Protein AF-A0A8J3KT63-F1 (afdb_monomer)

Nearest PDB structures (foldseek):
  6rwa-assembly1_A  TM=4.034E-01  e=5.437E+00  Photorhabdus luminescens

Structure (mmCIF, N/CA/C/O backbone):
data_AF-A0A8J3KT63-F1
#
_entry.id   AF-A0A8J3KT63-F1
#
loop_
_atom_site.group_PDB
_atom_site.id
_atom_site.type_symbol
_atom_site.label_atom_id
_atom_site.label_alt_id
_atom_site.label_comp_id
_atom_site.label_asym_id
_atom_site.label_entity_id
_atom_site.label_seq_id
_atom_site.pdbx_PDB_ins_code
_atom_site.Cartn_x
_atom_site.Cartn_y
_atom_site.Cartn_z
_atom_site.occupancy
_atom_site.B_iso_or_equiv
_atom_site.auth_seq_id
_atom_site.auth_comp_id
_atom_site.auth_asym_id
_atom_site.auth_atom_id
_atom_site.pdbx_PDB_model_num
ATOM 1 N N . MET A 1 1 ? -3.105 7.406 -5.421 1.00 58.53 1 MET A N 1
ATOM 2 C CA . MET A 1 1 ? -1.760 6.802 -5.302 1.00 58.53 1 MET A CA 1
ATOM 3 C C . MET A 1 1 ? -1.407 5.934 -6.504 1.00 58.53 1 MET A C 1
ATOM 5 O O . MET A 1 1 ? -0.430 6.253 -7.153 1.00 58.53 1 MET A O 1
ATOM 9 N N . MET A 1 2 ? -2.199 4.914 -6.871 1.00 57.72 2 MET A N 1
ATOM 10 C CA . MET A 1 2 ? -1.891 4.098 -8.063 1.00 57.72 2 MET A CA 1
ATOM 11 C C . MET A 1 2 ? -2.076 4.809 -9.400 1.00 57.72 2 MET A C 1
ATOM 13 O O . MET A 1 2 ? -1.201 4.694 -10.243 1.00 57.72 2 MET A O 1
ATOM 17 N N . LEU A 1 3 ? -3.172 5.556 -9.581 1.00 63.94 3 LEU A N 1
ATOM 18 C CA . LEU A 1 3 ? -3.367 6.322 -10.814 1.00 63.94 3 LEU A CA 1
ATOM 19 C C . LEU A 1 3 ? -2.235 7.326 -11.016 1.00 63.94 3 LEU A C 1
ATOM 21 O O . LEU A 1 3 ? -1.687 7.381 -12.096 1.00 63.94 3 LEU A O 1
ATOM 25 N N . LEU A 1 4 ? -1.841 8.047 -9.961 1.00 68.00 4 LEU A N 1
ATOM 26 C CA . LEU A 1 4 ? -0.772 9.042 -10.041 1.00 68.00 4 LEU A CA 1
ATOM 27 C C . LEU A 1 4 ? 0.596 8.408 -10.346 1.00 68.00 4 LEU A C 1
ATOM 29 O O . LEU A 1 4 ? 1.317 8.919 -11.190 1.00 68.00 4 LEU A O 1
ATOM 33 N N . GLY A 1 5 ? 0.928 7.274 -9.713 1.00 70.12 5 GLY A N 1
ATOM 34 C CA . GLY A 1 5 ? 2.163 6.540 -10.011 1.00 70.12 5 GLY A CA 1
ATOM 35 C C . GLY A 1 5 ? 2.179 5.948 -11.423 1.00 70.12 5 GLY A C 1
ATOM 36 O O . GLY A 1 5 ? 3.189 6.039 -12.109 1.00 70.12 5 GLY A O 1
ATOM 37 N N . LEU A 1 6 ? 1.048 5.404 -11.886 1.00 71.44 6 LEU A N 1
ATOM 38 C CA . LEU A 1 6 ? 0.910 4.893 -13.250 1.00 71.44 6 LEU A CA 1
ATOM 39 C C . LEU A 1 6 ? 0.986 6.024 -14.281 1.00 71.44 6 LEU A C 1
ATOM 41 O O . LEU A 1 6 ? 1.680 5.880 -15.276 1.00 71.44 6 LEU A O 1
ATOM 45 N N . LEU A 1 7 ? 0.318 7.151 -14.023 1.00 75.44 7 LEU A N 1
ATOM 46 C CA . LEU A 1 7 ? 0.340 8.333 -14.883 1.00 75.44 7 LEU A CA 1
ATOM 47 C C . LEU A 1 7 ? 1.752 8.919 -14.975 1.00 75.44 7 LEU A C 1
ATOM 49 O O . LEU A 1 7 ? 2.171 9.330 -16.049 1.00 75.44 7 LEU A O 1
ATOM 53 N N . LEU A 1 8 ? 2.498 8.909 -13.865 1.00 78.56 8 LEU A N 1
ATOM 54 C CA . LEU A 1 8 ? 3.885 9.364 -13.826 1.00 78.56 8 LEU A CA 1
ATOM 55 C C . LEU A 1 8 ? 4.807 8.445 -14.637 1.00 78.56 8 LEU A C 1
ATOM 57 O O . LEU A 1 8 ? 5.615 8.939 -15.417 1.00 78.56 8 LEU A O 1
ATOM 61 N N . VAL A 1 9 ? 4.662 7.122 -14.497 1.00 77.00 9 VAL A N 1
ATOM 62 C CA . VAL A 1 9 ? 5.428 6.147 -15.294 1.00 77.00 9 VAL A CA 1
ATOM 63 C C . VAL A 1 9 ? 5.089 6.277 -16.779 1.00 77.00 9 VAL A C 1
ATOM 65 O O . VAL A 1 9 ? 6.000 6.312 -17.599 1.00 77.00 9 VAL A O 1
ATOM 68 N N . LEU A 1 10 ? 3.806 6.407 -17.133 1.00 77.62 10 LEU A N 1
ATOM 69 C CA . LEU A 1 10 ? 3.379 6.609 -18.521 1.00 77.62 10 LEU A CA 1
ATOM 70 C C . LEU A 1 10 ? 3.910 7.926 -19.095 1.00 77.62 10 LEU A C 1
ATOM 72 O O . LEU A 1 10 ? 4.363 7.953 -20.234 1.00 77.62 10 LEU A O 1
ATOM 76 N N . GLY A 1 11 ? 3.880 9.004 -18.308 1.00 81.12 11 GLY A N 1
ATOM 77 C CA . GLY A 1 11 ? 4.404 10.308 -18.705 1.00 81.12 11 GLY A CA 1
ATOM 78 C C . GLY A 1 11 ? 5.908 10.265 -18.968 1.00 81.12 11 GLY A C 1
ATOM 79 O O . GLY A 1 11 ? 6.353 10.710 -20.020 1.00 81.12 11 GLY A O 1
ATOM 80 N N . LEU A 1 12 ? 6.684 9.664 -18.060 1.00 80.75 12 LEU A N 1
ATOM 81 C CA . LEU A 1 12 ? 8.129 9.479 -18.233 1.00 80.75 12 LEU A CA 1
ATOM 82 C C . LEU A 1 12 ? 8.461 8.571 -19.422 1.00 80.75 12 LEU A C 1
ATOM 84 O O . LEU A 1 12 ? 9.372 8.884 -20.182 1.00 80.75 12 LEU A O 1
ATOM 88 N N . ALA A 1 13 ? 7.707 7.486 -19.616 1.00 79.50 13 ALA A N 1
ATOM 89 C CA . ALA A 1 13 ? 7.863 6.617 -20.780 1.00 79.50 13 ALA A CA 1
ATOM 90 C C . ALA A 1 13 ? 7.573 7.367 -22.090 1.00 79.50 13 ALA A C 1
ATOM 92 O O . ALA A 1 13 ? 8.329 7.235 -23.048 1.00 79.50 13 ALA A O 1
ATOM 93 N N . GLY A 1 14 ? 6.525 8.197 -22.119 1.00 78.75 14 GLY A N 1
ATOM 94 C CA . GLY A 1 14 ? 6.189 9.042 -23.266 1.00 78.75 14 GLY A CA 1
ATOM 95 C C . GLY A 1 14 ? 7.267 10.082 -23.574 1.00 78.75 14 GLY A C 1
ATOM 96 O O . GLY A 1 14 ? 7.667 10.223 -24.723 1.00 78.75 14 GLY A O 1
ATOM 97 N N . LEU A 1 15 ? 7.795 10.759 -22.551 1.00 79.88 15 LEU A N 1
ATOM 98 C CA . LEU A 1 15 ? 8.908 11.705 -22.692 1.00 79.88 15 LEU A CA 1
ATOM 99 C C . LEU A 1 15 ? 10.178 11.034 -23.231 1.00 79.88 15 LEU A C 1
ATOM 101 O O . LEU A 1 15 ? 10.831 11.589 -24.111 1.00 79.88 15 LEU A O 1
ATOM 105 N N . ALA A 1 16 ? 10.502 9.834 -22.746 1.00 72.25 16 ALA A N 1
ATOM 106 C CA . ALA A 1 16 ? 11.630 9.057 -23.250 1.00 72.25 16 ALA A CA 1
ATOM 107 C C . ALA A 1 16 ? 11.441 8.645 -24.721 1.00 72.25 16 ALA A C 1
ATOM 109 O O . ALA A 1 16 ? 12.391 8.709 -25.493 1.00 72.25 16 ALA A O 1
ATOM 110 N N . LEU A 1 17 ? 10.219 8.270 -25.118 1.00 76.38 17 LEU A N 1
ATOM 111 C CA . LEU A 1 17 ? 9.867 7.943 -26.504 1.00 76.38 17 LEU A CA 1
ATOM 112 C C . LEU A 1 17 ? 9.993 9.149 -27.440 1.00 76.38 17 LEU A C 1
ATOM 114 O O . LEU A 1 17 ? 10.560 9.013 -28.517 1.00 76.38 17 LEU A O 1
ATOM 118 N N . VAL A 1 18 ? 9.511 10.324 -27.031 1.00 79.12 18 VAL A N 1
ATOM 119 C CA . VAL A 1 18 ? 9.615 11.552 -27.839 1.00 79.12 18 VAL A CA 1
ATOM 120 C C . VAL A 1 18 ? 11.077 11.963 -28.018 1.00 79.12 18 VAL A C 1
ATOM 122 O O . VAL A 1 18 ? 11.524 12.147 -29.144 1.00 79.12 18 VAL A O 1
ATOM 125 N N . ALA A 1 19 ? 11.853 12.006 -26.930 1.00 70.75 19 ALA A N 1
ATOM 126 C CA . ALA A 1 19 ? 13.278 12.342 -26.990 1.00 70.75 19 ALA A CA 1
ATOM 127 C C . ALA A 1 19 ? 14.098 11.353 -27.840 1.00 70.75 19 ALA A C 1
ATOM 129 O O . ALA A 1 19 ? 15.136 11.713 -28.390 1.00 70.75 19 ALA A O 1
ATOM 130 N N . PHE A 1 20 ? 13.638 10.106 -27.930 1.00 70.88 20 PHE A N 1
ATOM 131 C CA . PHE A 1 20 ? 14.228 9.074 -28.769 1.00 70.88 20 PHE A CA 1
ATOM 132 C C . PHE A 1 20 ? 13.854 9.229 -30.249 1.00 70.88 20 PHE A C 1
ATOM 134 O O . PHE A 1 20 ? 14.715 9.068 -31.108 1.00 70.88 20 PHE A O 1
ATOM 141 N N . MET A 1 21 ? 12.598 9.575 -30.551 1.00 72.75 21 MET A N 1
ATOM 142 C CA . MET A 1 21 ? 12.143 9.829 -31.923 1.00 72.75 21 MET A CA 1
ATOM 143 C C . MET A 1 21 ? 12.779 11.078 -32.540 1.00 72.75 21 MET A C 1
ATOM 145 O O . MET A 1 21 ? 13.024 11.089 -33.738 1.00 72.75 21 MET A O 1
ATOM 149 N N . ASP A 1 22 ? 13.102 12.092 -31.737 1.00 78.00 22 ASP A N 1
ATOM 150 C CA . ASP A 1 22 ? 13.790 13.302 -32.213 1.00 78.00 22 ASP A CA 1
ATOM 151 C C . ASP A 1 22 ? 15.288 13.073 -32.515 1.00 78.00 22 ASP A C 1
ATOM 153 O O . ASP A 1 22 ? 16.002 14.006 -32.887 1.00 78.00 22 ASP A O 1
ATOM 157 N N . ASN A 1 23 ? 15.801 11.849 -32.335 1.00 72.62 23 ASN A N 1
ATOM 158 C CA . ASN A 1 23 ? 17.226 11.540 -32.418 1.00 72.62 23 ASN A CA 1
ATOM 159 C C . ASN A 1 23 ? 17.527 10.414 -33.424 1.00 72.62 23 ASN A C 1
ATOM 161 O O . ASN A 1 23 ? 17.961 9.316 -33.066 1.00 72.62 23 ASN A O 1
ATOM 165 N N . ASP A 1 24 ? 17.345 10.721 -34.711 1.00 72.19 24 ASP A N 1
ATOM 166 C CA . ASP A 1 24 ? 17.568 9.799 -35.839 1.00 72.19 24 ASP A CA 1
ATOM 167 C C . ASP A 1 24 ? 18.989 9.200 -35.883 1.00 72.19 24 ASP A C 1
ATOM 169 O O . ASP A 1 24 ? 19.189 8.070 -36.336 1.00 72.19 24 ASP A O 1
ATOM 173 N N . GLY A 1 25 ? 19.989 9.917 -35.357 1.00 77.19 25 GLY A N 1
ATOM 174 C CA . GLY A 1 25 ? 21.388 9.472 -35.341 1.00 77.19 25 GLY A CA 1
ATOM 175 C C . GLY A 1 25 ? 21.647 8.224 -34.486 1.00 77.19 25 GLY A C 1
ATOM 176 O O . GLY A 1 25 ? 22.652 7.535 -34.686 1.00 77.19 25 GLY A O 1
ATOM 177 N N . LEU A 1 26 ? 20.746 7.886 -33.558 1.00 76.06 26 LEU A N 1
ATOM 178 C CA . LEU A 1 26 ? 20.870 6.695 -32.711 1.00 76.06 26 LEU A CA 1
ATOM 179 C C . LEU A 1 26 ? 20.701 5.394 -33.499 1.00 76.06 26 LEU A C 1
ATOM 181 O O . LEU A 1 26 ? 21.371 4.408 -33.195 1.00 76.06 26 LEU A O 1
ATOM 185 N N . PHE A 1 27 ? 19.848 5.390 -34.523 1.00 76.88 27 PHE A N 1
ATOM 186 C CA . PHE A 1 27 ? 19.586 4.207 -35.346 1.00 76.88 27 PHE A CA 1
ATOM 187 C C . PHE A 1 27 ? 20.612 3.994 -36.454 1.00 76.88 27 PHE A C 1
ATOM 189 O O . PHE A 1 27 ? 20.666 2.925 -37.045 1.00 76.88 27 PHE A O 1
ATOM 196 N N . THR A 1 28 ? 21.444 4.989 -36.742 1.00 80.94 28 THR A N 1
ATOM 197 C CA . THR A 1 28 ? 22.543 4.856 -37.707 1.00 80.94 28 THR A CA 1
ATOM 198 C C . THR A 1 28 ? 23.884 4.606 -37.025 1.00 80.94 28 THR A C 1
ATOM 200 O O . THR A 1 28 ? 24.830 4.143 -37.659 1.00 80.94 28 THR A O 1
ATOM 203 N N . THR A 1 29 ? 23.989 4.914 -35.730 1.00 84.50 29 THR A N 1
ATOM 204 C CA . THR A 1 29 ? 25.208 4.702 -34.949 1.00 84.50 29 THR A CA 1
ATOM 205 C C . THR A 1 29 ? 25.305 3.241 -34.530 1.00 84.50 29 THR A C 1
ATOM 207 O O . THR A 1 29 ? 24.438 2.725 -33.827 1.00 84.50 29 THR A O 1
ATOM 210 N N . SER A 1 30 ? 26.380 2.571 -34.941 1.00 83.88 30 SER A N 1
ATOM 211 C CA . SER A 1 30 ? 26.670 1.200 -34.510 1.00 83.88 30 SER A CA 1
ATOM 212 C C . SER A 1 30 ? 26.982 1.156 -33.010 1.00 83.88 30 SER A C 1
ATOM 214 O O . SER A 1 30 ? 27.792 1.945 -32.526 1.00 83.88 30 SER A O 1
ATOM 216 N N . ALA A 1 31 ? 26.370 0.219 -32.278 1.00 83.69 31 ALA A N 1
ATOM 217 C CA . ALA A 1 31 ? 26.687 -0.054 -30.873 1.00 83.69 31 ALA A CA 1
ATOM 218 C C . ALA A 1 31 ? 27.901 -0.991 -30.708 1.00 83.69 31 ALA A C 1
ATOM 220 O O . ALA A 1 31 ? 28.274 -1.328 -29.585 1.00 83.69 31 ALA A O 1
ATOM 221 N N . GLY A 1 32 ? 28.517 -1.403 -31.821 1.00 84.00 32 GLY A N 1
ATOM 222 C CA . GLY A 1 32 ? 29.566 -2.416 -31.871 1.00 84.00 32 GLY A CA 1
ATOM 223 C C . GLY A 1 32 ? 29.045 -3.765 -32.367 1.00 84.00 32 GLY A C 1
ATOM 224 O O . GLY A 1 32 ? 27.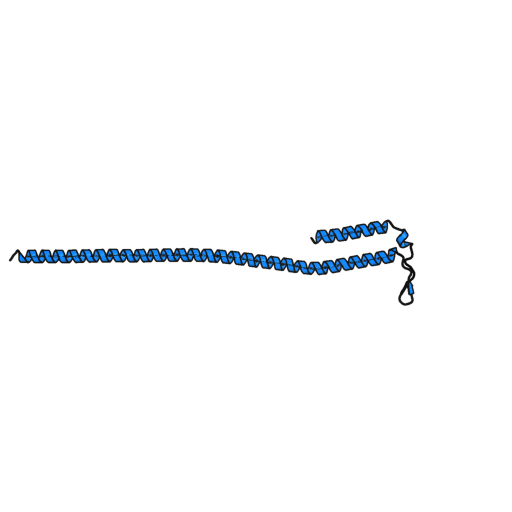847 -4.035 -32.349 1.00 84.00 32 GLY A O 1
ATOM 225 N N . ALA A 1 33 ? 29.959 -4.610 -32.843 1.00 83.31 33 ALA A N 1
ATOM 226 C CA . ALA A 1 33 ? 29.643 -5.972 -33.260 1.00 83.31 33 ALA A CA 1
ATOM 227 C C . ALA A 1 33 ? 29.773 -6.923 -32.065 1.00 83.31 33 ALA A C 1
ATOM 229 O O . ALA A 1 33 ? 30.784 -6.907 -31.361 1.00 83.31 33 ALA A O 1
ATOM 230 N N . VAL A 1 34 ? 28.759 -7.755 -31.848 1.00 81.69 34 VAL A N 1
ATOM 231 C CA . VAL A 1 34 ? 28.713 -8.756 -30.781 1.00 81.69 34 VAL A CA 1
ATOM 232 C C . VAL A 1 34 ? 28.426 -10.115 -31.406 1.00 81.69 34 VAL A C 1
ATOM 234 O O . VAL A 1 34 ? 27.481 -10.277 -32.175 1.00 81.69 34 VAL A O 1
ATOM 237 N N . GLU A 1 35 ? 29.248 -11.107 -31.085 1.00 83.69 35 GLU A N 1
ATOM 238 C CA . GLU A 1 35 ? 29.045 -12.475 -31.550 1.00 83.69 35 GLU A CA 1
ATOM 239 C C . GLU A 1 35 ? 28.101 -13.204 -30.585 1.00 83.69 35 GLU A C 1
ATOM 241 O O . GLU A 1 35 ? 28.444 -13.475 -29.434 1.00 83.69 35 GLU A O 1
ATOM 246 N N . LEU A 1 36 ? 26.882 -13.496 -31.042 1.00 81.62 36 LEU A N 1
ATOM 247 C CA . LEU A 1 36 ? 25.889 -14.266 -30.296 1.00 81.62 36 LEU A CA 1
ATOM 248 C C . LEU A 1 36 ? 25.721 -15.627 -30.966 1.00 81.62 36 LEU A C 1
ATOM 250 O O . LEU A 1 36 ? 25.258 -15.712 -32.099 1.00 81.62 36 LEU A O 1
ATOM 254 N N . PHE A 1 37 ? 26.079 -16.699 -30.257 1.00 84.94 37 PHE A N 1
ATOM 255 C CA . PHE A 1 37 ? 25.923 -18.080 -30.738 1.00 84.94 37 PHE A CA 1
ATOM 256 C C . PHE A 1 37 ? 26.585 -18.352 -32.108 1.00 84.94 37 PHE A C 1
ATOM 258 O O . PHE A 1 37 ? 26.065 -19.129 -32.906 1.00 84.94 37 PHE A O 1
ATOM 265 N N . GLY A 1 38 ? 27.726 -17.711 -32.388 1.00 84.88 38 GLY A N 1
ATOM 266 C CA . GLY A 1 38 ? 28.443 -17.829 -33.667 1.00 84.88 38 GLY A CA 1
ATOM 267 C C . GLY A 1 38 ? 27.872 -16.973 -34.804 1.00 84.88 38 GLY A C 1
ATOM 268 O O . GLY A 1 38 ? 28.321 -17.092 -35.941 1.00 84.88 38 GLY A O 1
ATOM 269 N N . TYR A 1 39 ? 26.882 -16.118 -34.523 1.00 84.31 39 TYR A N 1
ATOM 270 C CA . TYR A 1 39 ? 26.376 -15.118 -35.458 1.00 84.31 39 TYR A CA 1
ATOM 271 C C . TYR A 1 39 ? 26.831 -13.722 -35.033 1.00 84.31 39 TYR A C 1
ATOM 273 O O . TYR A 1 39 ? 26.553 -13.272 -33.918 1.00 84.31 39 TYR A O 1
ATOM 281 N N . THR A 1 40 ? 27.519 -13.021 -35.931 1.00 84.25 40 THR A N 1
ATOM 282 C CA . THR A 1 40 ? 27.938 -11.637 -35.705 1.00 84.25 40 THR A CA 1
ATOM 283 C C . THR A 1 40 ? 26.737 -10.717 -35.877 1.00 84.25 40 THR A C 1
ATOM 285 O O . THR A 1 40 ? 26.284 -10.473 -36.995 1.00 84.25 40 THR A O 1
ATOM 288 N N . PHE A 1 41 ? 26.216 -10.207 -34.765 1.00 84.94 41 PHE A N 1
ATOM 289 C CA . PHE A 1 41 ? 25.143 -9.223 -34.751 1.00 84.94 41 PHE A CA 1
ATOM 290 C C . PHE A 1 41 ? 25.746 -7.844 -34.484 1.00 84.94 41 PHE A C 1
ATOM 292 O O . PHE A 1 41 ? 26.487 -7.663 -33.520 1.00 84.94 41 PHE A O 1
ATOM 299 N N . SER A 1 42 ? 25.427 -6.863 -35.322 1.00 88.06 42 SER A N 1
ATOM 300 C CA . SER A 1 42 ? 25.904 -5.483 -35.165 1.00 88.06 42 SER A CA 1
ATOM 301 C C . SER A 1 42 ? 24.714 -4.570 -34.898 1.00 88.06 42 SER A C 1
ATOM 303 O O . SER A 1 42 ? 24.247 -3.910 -35.828 1.00 88.06 42 SER A O 1
ATOM 305 N N . PRO A 1 43 ? 24.170 -4.577 -33.667 1.00 86.19 43 PRO A N 1
ATOM 306 C CA . PRO A 1 43 ? 23.022 -3.753 -33.347 1.00 86.19 43 PRO A CA 1
ATOM 307 C C . PRO A 1 43 ? 23.403 -2.273 -33.348 1.00 86.19 43 PRO A C 1
ATOM 309 O O . PRO A 1 43 ? 24.545 -1.882 -33.082 1.00 86.19 43 PRO A O 1
ATOM 312 N N . THR A 1 44 ? 22.423 -1.432 -33.629 1.00 87.88 44 THR A N 1
ATOM 313 C CA . THR A 1 44 ? 22.579 0.022 -33.530 1.00 87.88 44 THR A CA 1
ATOM 314 C C . THR A 1 44 ? 22.347 0.472 -32.088 1.00 87.88 44 THR A C 1
ATOM 316 O O . THR A 1 44 ? 21.703 -0.223 -31.295 1.00 87.88 44 THR A O 1
ATOM 319 N N . VAL A 1 45 ? 22.870 1.638 -31.708 1.00 85.06 45 VAL A N 1
ATOM 320 C CA . VAL A 1 45 ? 22.673 2.189 -30.354 1.00 85.06 45 VAL A CA 1
ATOM 321 C C . VAL A 1 45 ? 21.179 2.367 -30.065 1.00 85.06 45 VAL A C 1
ATOM 323 O O . VAL A 1 45 ? 20.722 2.066 -28.961 1.00 85.06 45 VAL A O 1
ATOM 326 N N . GLY A 1 46 ? 20.411 2.777 -31.077 1.00 83.50 46 GLY A N 1
ATOM 327 C CA . GLY A 1 46 ? 18.961 2.917 -31.002 1.00 83.50 46 GLY A CA 1
ATOM 328 C C . GLY A 1 46 ? 18.237 1.598 -30.732 1.00 83.50 46 GLY A C 1
ATOM 329 O O . GLY A 1 46 ? 17.353 1.553 -29.878 1.00 83.50 46 GLY A O 1
ATOM 330 N N . GLU A 1 47 ? 18.637 0.506 -31.386 1.00 83.50 47 GLU A N 1
ATOM 331 C CA . GLU A 1 47 ? 18.040 -0.821 -31.169 1.00 83.50 47 GLU A CA 1
ATOM 332 C C . GLU A 1 47 ? 18.286 -1.345 -29.751 1.00 83.50 47 GLU A C 1
ATOM 334 O O . GLU A 1 47 ? 17.349 -1.793 -29.086 1.00 83.50 47 GLU A O 1
ATOM 339 N N . VAL A 1 48 ? 19.525 -1.251 -29.254 1.00 86.12 48 VAL A N 1
ATOM 340 C CA . VAL A 1 48 ? 19.870 -1.702 -27.894 1.00 86.12 48 VAL A CA 1
ATOM 341 C C . VAL A 1 48 ? 19.114 -0.887 -26.847 1.00 86.12 48 VAL A C 1
ATOM 343 O O . VAL A 1 48 ? 18.583 -1.450 -25.884 1.00 86.12 48 VAL A O 1
ATOM 346 N N . PHE A 1 49 ? 19.021 0.430 -27.047 1.00 83.81 49 PHE A N 1
ATOM 347 C CA . PHE A 1 49 ? 18.265 1.310 -26.165 1.00 83.81 49 PHE A CA 1
ATOM 348 C C . PHE A 1 49 ? 16.780 0.939 -26.140 1.00 83.81 49 PHE A C 1
ATOM 350 O O . PHE A 1 49 ? 16.227 0.742 -25.060 1.00 83.81 49 PHE A O 1
ATOM 357 N N . LEU A 1 50 ? 16.150 0.756 -27.304 1.00 83.94 50 LEU A N 1
ATOM 358 C CA . LEU A 1 50 ? 14.730 0.419 -27.402 1.00 83.94 50 LEU A CA 1
ATOM 359 C C . LEU A 1 50 ? 14.403 -0.908 -26.704 1.00 83.94 50 LEU A C 1
ATOM 361 O O . LEU A 1 50 ? 13.422 -0.987 -25.960 1.00 83.94 50 LEU A O 1
ATOM 365 N N . ILE A 1 51 ? 15.240 -1.932 -26.894 1.00 85.12 51 ILE A N 1
ATOM 366 C CA . ILE A 1 51 ? 15.096 -3.229 -26.218 1.00 85.12 51 ILE A CA 1
ATOM 367 C C . ILE A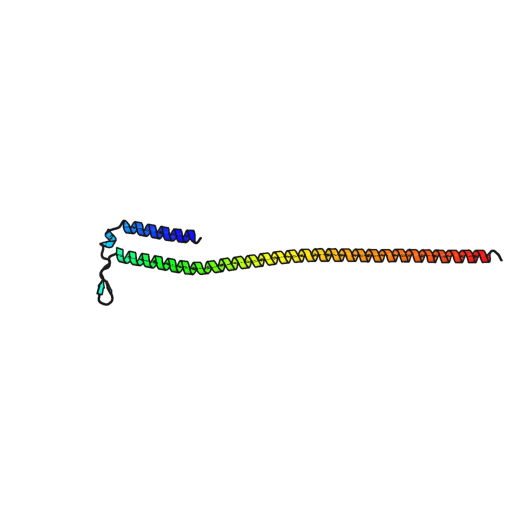 1 51 ? 15.209 -3.050 -24.700 1.00 85.12 51 ILE A C 1
ATOM 369 O O . ILE A 1 51 ? 14.372 -3.564 -23.954 1.00 85.12 51 ILE A O 1
ATOM 373 N N . GLY A 1 52 ? 16.204 -2.290 -24.235 1.00 84.75 52 GLY A N 1
ATOM 374 C CA . GLY A 1 52 ? 16.400 -1.993 -22.816 1.00 84.75 52 GLY A CA 1
ATOM 375 C C . GLY A 1 52 ? 15.219 -1.241 -22.200 1.00 84.75 52 GLY A C 1
ATOM 376 O O . GLY A 1 52 ? 14.726 -1.622 -21.137 1.00 84.75 52 GLY A O 1
ATOM 377 N N . THR A 1 53 ? 14.708 -0.216 -22.881 1.00 83.50 53 THR A N 1
ATOM 378 C CA . THR A 1 53 ? 13.543 0.559 -22.438 1.00 83.50 53 THR A CA 1
ATOM 379 C C . THR A 1 53 ? 12.286 -0.301 -22.394 1.00 83.50 53 THR A C 1
ATOM 381 O O . THR A 1 53 ? 11.565 -0.269 -21.396 1.00 83.50 53 THR A O 1
ATOM 384 N N . ALA A 1 54 ? 12.033 -1.109 -23.426 1.00 81.81 54 ALA A N 1
ATOM 385 C CA . ALA A 1 54 ? 10.893 -2.019 -23.460 1.00 81.81 54 ALA A CA 1
ATOM 386 C C . ALA A 1 54 ? 10.961 -3.053 -22.323 1.00 81.81 54 ALA A C 1
ATOM 388 O O . ALA A 1 54 ? 9.981 -3.247 -21.600 1.00 81.81 54 ALA A O 1
ATOM 389 N N . ALA A 1 55 ? 12.129 -3.665 -22.102 1.00 85.88 55 ALA A N 1
ATOM 390 C CA . ALA A 1 55 ? 12.349 -4.604 -21.005 1.00 85.88 55 ALA A CA 1
ATOM 391 C C . ALA A 1 55 ? 12.175 -3.938 -19.629 1.00 85.88 55 ALA A C 1
ATOM 393 O O . ALA A 1 55 ? 11.505 -4.490 -18.755 1.00 85.88 55 ALA A O 1
ATOM 394 N N . GLY A 1 56 ? 12.712 -2.729 -19.443 1.00 84.25 56 GLY A N 1
ATOM 395 C CA . GLY A 1 56 ? 12.551 -1.944 -18.219 1.00 84.25 56 GLY A CA 1
ATOM 396 C C . GLY A 1 56 ? 11.092 -1.575 -17.941 1.00 84.25 56 GLY A C 1
ATOM 397 O O . GLY A 1 56 ? 10.626 -1.702 -16.807 1.00 84.25 56 GLY A O 1
ATOM 398 N N . ALA A 1 57 ? 10.337 -1.195 -18.975 1.00 82.00 57 ALA A N 1
ATOM 399 C CA . ALA 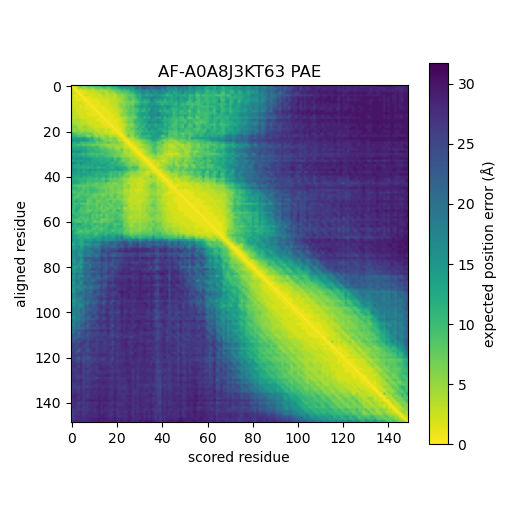A 1 57 ? 8.907 -0.923 -18.865 1.00 82.00 57 ALA A CA 1
ATOM 400 C C . ALA A 1 57 ? 8.129 -2.176 -18.434 1.00 82.00 57 ALA A C 1
ATOM 402 O O . ALA A 1 57 ? 7.339 -2.115 -17.490 1.00 82.00 57 ALA A O 1
ATOM 403 N N . LEU A 1 58 ? 8.394 -3.329 -19.057 1.00 83.31 58 LEU A N 1
ATOM 404 C CA . LEU A 1 58 ? 7.781 -4.606 -18.678 1.00 83.31 58 LEU A CA 1
ATOM 405 C C . LEU A 1 58 ? 8.129 -5.009 -17.239 1.00 83.31 58 LEU A C 1
ATOM 407 O O . LEU A 1 58 ? 7.247 -5.433 -16.487 1.00 83.31 58 LEU A O 1
ATOM 411 N N . PHE A 1 59 ? 9.384 -4.825 -16.825 1.00 85.81 59 PHE A N 1
ATOM 412 C CA . PHE A 1 59 ? 9.822 -5.081 -15.455 1.00 85.81 59 PHE A CA 1
ATOM 413 C C . PHE A 1 59 ? 9.067 -4.209 -14.444 1.00 85.81 59 PHE A C 1
ATOM 415 O O . PHE A 1 59 ? 8.538 -4.726 -13.459 1.00 85.81 59 PHE A O 1
ATOM 422 N N . LEU A 1 60 ? 8.945 -2.903 -14.703 1.00 83.12 60 LEU A N 1
ATOM 423 C CA . LEU A 1 60 ? 8.194 -1.980 -13.848 1.00 83.12 60 LEU A CA 1
ATOM 424 C C . LEU A 1 60 ? 6.708 -2.335 -13.775 1.00 83.12 60 LEU A C 1
ATOM 426 O O . LEU A 1 60 ? 6.123 -2.260 -12.694 1.00 83.12 60 LEU A O 1
ATOM 430 N N . VAL A 1 61 ? 6.097 -2.762 -14.882 1.00 80.44 61 VAL A N 1
ATOM 431 C CA . VAL A 1 61 ? 4.708 -3.250 -14.899 1.00 80.44 61 VAL A CA 1
ATOM 432 C C . VAL A 1 61 ? 4.555 -4.486 -14.011 1.00 80.44 61 VAL A C 1
ATOM 434 O O . VAL A 1 61 ? 3.654 -4.527 -13.168 1.00 80.44 61 VAL A O 1
ATOM 437 N N . GLY A 1 62 ? 5.452 -5.468 -14.135 1.00 80.56 62 GLY A N 1
ATOM 438 C CA . GLY A 1 62 ? 5.456 -6.659 -13.280 1.00 80.56 62 GLY A CA 1
ATOM 439 C C . GLY A 1 62 ? 5.642 -6.310 -11.80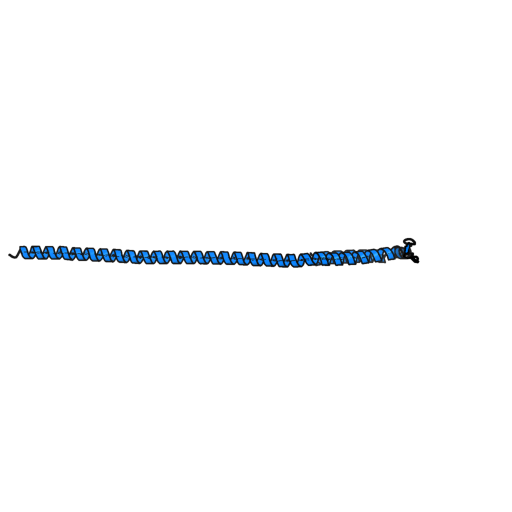1 1.00 80.56 62 GLY A C 1
ATOM 440 O O . GLY A 1 62 ? 4.906 -6.793 -10.936 1.00 80.56 62 GLY A O 1
ATOM 441 N N . LEU A 1 63 ? 6.563 -5.394 -11.506 1.00 81.44 63 LEU A N 1
ATOM 442 C CA . LEU A 1 63 ? 6.830 -4.913 -10.156 1.00 81.44 63 LEU A CA 1
ATOM 443 C C . LEU A 1 63 ? 5.613 -4.174 -9.575 1.00 81.44 63 LEU A C 1
ATOM 445 O O . LEU A 1 63 ? 5.214 -4.410 -8.433 1.00 81.44 63 LEU A O 1
ATOM 449 N N . PHE A 1 64 ? 4.952 -3.341 -10.380 1.00 75.44 64 PHE A N 1
ATOM 450 C CA . PHE A 1 64 ? 3.718 -2.658 -10.007 1.00 75.44 64 PHE A CA 1
ATOM 451 C C . PHE A 1 64 ? 2.592 -3.649 -9.708 1.00 75.44 64 PHE A C 1
ATOM 453 O O . PHE A 1 64 ? 1.894 -3.479 -8.708 1.00 75.44 64 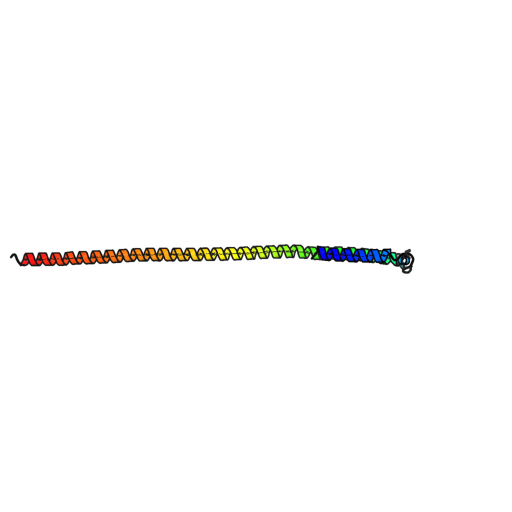PHE A O 1
ATOM 460 N N . MET A 1 65 ? 2.431 -4.710 -10.508 1.00 75.56 65 MET A N 1
ATOM 461 C CA . MET A 1 65 ? 1.468 -5.782 -10.228 1.00 75.56 65 MET A CA 1
ATOM 462 C C . MET A 1 65 ? 1.761 -6.475 -8.892 1.00 75.56 65 MET A C 1
ATOM 464 O O . MET A 1 65 ? 0.837 -6.678 -8.096 1.00 75.56 65 MET A O 1
ATOM 468 N N . LEU A 1 66 ? 3.033 -6.767 -8.606 1.00 74.31 66 LEU A N 1
ATOM 469 C CA . LEU A 1 66 ? 3.457 -7.403 -7.358 1.00 74.31 66 LEU A CA 1
ATOM 470 C C . LEU A 1 66 ? 3.139 -6.525 -6.135 1.00 74.31 66 LEU A C 1
ATOM 472 O O . LEU A 1 66 ? 2.493 -6.979 -5.185 1.00 74.31 66 LEU A O 1
ATOM 476 N N . PHE A 1 67 ? 3.498 -5.240 -6.180 1.00 72.31 67 PHE A N 1
ATOM 477 C CA . PHE A 1 67 ? 3.201 -4.292 -5.100 1.00 72.31 67 PHE A CA 1
ATOM 478 C C . PHE A 1 67 ? 1.699 -3.953 -4.990 1.00 72.31 67 PHE A C 1
ATOM 480 O O . PHE A 1 67 ? 1.186 -3.735 -3.887 1.00 72.31 67 PHE A O 1
ATOM 487 N N . SER A 1 68 ? 0.947 -3.986 -6.097 1.00 63.72 68 SER A N 1
ATOM 488 C CA . SER A 1 68 ? -0.516 -3.812 -6.114 1.00 63.72 68 SER A CA 1
ATOM 489 C C . SER A 1 68 ? -1.257 -4.903 -5.349 1.00 63.72 68 SER A C 1
ATOM 491 O O . SER A 1 68 ? -2.193 -4.626 -4.585 1.00 63.72 68 SER A O 1
ATOM 493 N N . GLY A 1 69 ? -0.818 -6.154 -5.519 1.00 61.69 69 GLY A N 1
ATOM 494 C CA . GLY A 1 69 ? -1.406 -7.317 -4.857 1.00 61.69 69 GLY A CA 1
ATOM 495 C C . GLY A 1 69 ? -1.361 -7.211 -3.330 1.00 61.69 69 GLY A C 1
ATOM 496 O O . GLY A 1 69 ? -2.337 -7.549 -2.650 1.00 61.69 69 GLY A O 1
ATOM 497 N N . ALA A 1 70 ? -0.283 -6.645 -2.783 1.00 56.84 70 ALA A N 1
ATOM 498 C CA . ALA A 1 70 ? -0.127 -6.423 -1.346 1.00 56.84 70 ALA A CA 1
ATOM 499 C C . ALA A 1 70 ? -1.081 -5.335 -0.811 1.00 56.84 70 ALA A C 1
ATOM 501 O O . ALA A 1 70 ? -1.710 -5.501 0.242 1.00 56.84 70 ALA A O 1
ATOM 502 N N . GLY A 1 71 ? -1.275 -4.253 -1.571 1.00 54.94 71 GLY A N 1
ATOM 503 C CA . GLY A 1 71 ? -2.160 -3.148 -1.194 1.00 54.94 71 GLY A CA 1
ATOM 504 C C . GLY A 1 71 ? -3.643 -3.534 -1.139 1.00 54.94 71 GLY A C 1
ATOM 505 O O . GLY A 1 71 ? -4.379 -3.061 -0.265 1.00 54.94 71 GLY A O 1
ATOM 506 N N . ARG A 1 72 ? -4.105 -4.428 -2.026 1.00 53.69 72 ARG A N 1
ATOM 507 C CA . ARG A 1 72 ? -5.512 -4.877 -2.057 1.00 53.69 72 ARG A CA 1
ATOM 508 C C . ARG A 1 72 ? -5.879 -5.704 -0.819 1.00 53.69 72 ARG A C 1
ATOM 510 O O . ARG A 1 72 ? -6.977 -5.542 -0.287 1.00 53.69 72 ARG A O 1
ATOM 517 N N . ARG A 1 73 ? -4.949 -6.519 -0.302 1.00 51.53 73 ARG A N 1
ATOM 518 C CA . ARG A 1 73 ? -5.113 -7.231 0.981 1.00 51.53 73 ARG A CA 1
ATOM 519 C C . ARG A 1 73 ? -5.056 -6.281 2.176 1.00 51.53 73 ARG A C 1
ATOM 521 O O . ARG A 1 73 ? -5.875 -6.420 3.079 1.00 51.53 73 ARG A O 1
ATOM 528 N N . ALA A 1 74 ? -4.171 -5.284 2.167 1.00 50.84 74 ALA A N 1
ATOM 529 C CA . ALA A 1 74 ? -4.070 -4.309 3.254 1.00 50.84 74 ALA A CA 1
ATOM 530 C C . ALA A 1 74 ? -5.349 -3.467 3.420 1.00 50.84 74 ALA A C 1
ATOM 532 O O . ALA A 1 74 ? -5.822 -3.296 4.542 1.00 50.84 74 ALA A O 1
ATOM 533 N N . ARG A 1 75 ? -5.973 -3.014 2.319 1.00 54.56 75 ARG A N 1
ATOM 534 C CA . ARG A 1 75 ? -7.253 -2.281 2.382 1.00 54.56 75 ARG A CA 1
ATOM 535 C C . ARG A 1 75 ? -8.400 -3.145 2.902 1.00 54.56 75 ARG A C 1
ATOM 537 O O . ARG A 1 75 ? -9.161 -2.680 3.743 1.00 54.56 75 ARG A O 1
ATOM 544 N N . ARG A 1 76 ? -8.488 -4.412 2.471 1.00 57.06 76 ARG A N 1
ATOM 545 C CA . ARG A 1 76 ? -9.471 -5.370 3.013 1.00 57.06 76 ARG A CA 1
ATOM 546 C C . ARG A 1 76 ? -9.244 -5.635 4.503 1.00 57.06 76 ARG A C 1
ATOM 548 O O . ARG A 1 76 ? -10.198 -5.684 5.269 1.00 57.06 76 ARG A O 1
ATOM 555 N N . ARG A 1 77 ? -7.985 -5.737 4.934 1.00 57.16 77 ARG A N 1
ATOM 556 C CA . ARG A 1 77 ? -7.620 -5.960 6.340 1.00 57.16 77 ARG A CA 1
ATOM 557 C C . ARG A 1 77 ? -7.901 -4.733 7.216 1.00 57.16 77 ARG A C 1
ATOM 559 O O . ARG A 1 77 ? -8.360 -4.896 8.339 1.00 57.16 77 ARG A O 1
ATOM 566 N N . MET A 1 78 ? -7.686 -3.520 6.702 1.00 57.44 78 MET A N 1
ATOM 567 C CA . MET A 1 78 ? -8.055 -2.265 7.374 1.00 57.44 78 MET A CA 1
ATOM 568 C C . MET A 1 78 ? -9.574 -2.090 7.483 1.00 57.44 78 MET A C 1
ATOM 570 O O . MET A 1 78 ? -10.054 -1.684 8.537 1.00 57.44 78 MET A O 1
ATOM 574 N N . ALA A 1 79 ? -10.331 -2.438 6.437 1.00 61.38 79 ALA A N 1
ATOM 575 C CA . ALA A 1 79 ? -11.794 -2.436 6.479 1.00 61.38 79 ALA A CA 1
ATOM 576 C C . ALA A 1 79 ? -12.321 -3.427 7.530 1.00 61.38 79 ALA A C 1
ATOM 578 O O . ALA A 1 79 ? -13.072 -3.029 8.410 1.00 61.38 79 ALA A O 1
ATOM 579 N N . ALA A 1 80 ? -11.813 -4.664 7.543 1.00 61.62 80 ALA A N 1
ATOM 580 C CA . ALA A 1 80 ? -12.183 -5.660 8.551 1.00 61.62 80 ALA A CA 1
ATOM 581 C C . ALA A 1 80 ? -11.846 -5.219 9.989 1.00 61.62 80 ALA A C 1
ATOM 583 O O . ALA A 1 80 ? -12.600 -5.489 10.919 1.00 61.62 80 ALA A O 1
ATOM 584 N N . ARG A 1 81 ? -10.729 -4.506 10.200 1.00 65.06 81 ARG A N 1
ATOM 585 C CA . ARG A 1 81 ? -10.405 -3.955 11.526 1.00 65.06 81 ARG A CA 1
ATOM 586 C C . ARG A 1 81 ? -11.319 -2.803 11.937 1.00 65.06 81 ARG A C 1
ATOM 588 O O . ARG A 1 81 ? -11.612 -2.690 13.123 1.00 65.06 81 ARG A O 1
ATOM 595 N N . ARG A 1 82 ? -11.765 -1.971 10.992 1.00 66.12 82 ARG A N 1
ATOM 596 C CA . ARG A 1 82 ? -12.753 -0.913 11.256 1.00 66.12 82 ARG A CA 1
ATOM 597 C C . ARG A 1 82 ? -14.121 -1.498 11.591 1.00 66.12 82 ARG A C 1
ATOM 599 O O . ARG A 1 82 ? -14.724 -1.039 12.550 1.00 66.12 82 ARG A O 1
ATOM 606 N N . GLU A 1 83 ? -14.535 -2.548 10.887 1.00 68.38 83 GLU A N 1
ATOM 607 C CA . GLU A 1 83 ? -15.766 -3.293 11.178 1.00 68.38 83 GLU A CA 1
ATOM 608 C C . GLU A 1 83 ? -15.751 -3.843 12.614 1.00 68.38 83 GLU A C 1
ATOM 610 O O . GLU A 1 83 ? -16.662 -3.599 13.397 1.00 68.38 83 GLU A O 1
ATOM 615 N N . LEU A 1 84 ? -14.654 -4.499 13.013 1.00 70.62 84 LEU A N 1
ATOM 616 C CA . LEU A 1 84 ? -14.499 -5.041 14.368 1.00 70.62 84 LEU A CA 1
ATOM 617 C C . LEU A 1 84 ? -14.434 -3.950 15.447 1.00 70.62 84 LEU A C 1
ATOM 619 O O . LEU A 1 84 ? -14.904 -4.157 16.565 1.00 70.62 84 LEU A O 1
ATOM 623 N N . ALA A 1 85 ? -13.838 -2.794 15.144 1.00 71.62 85 ALA A N 1
ATOM 624 C CA . ALA A 1 85 ? -13.816 -1.658 16.063 1.00 71.62 85 ALA A CA 1
ATOM 625 C C . ALA A 1 85 ? -15.216 -1.045 16.236 1.00 71.62 85 ALA A C 1
ATOM 627 O O . ALA A 1 85 ? -15.608 -0.751 17.365 1.00 71.62 85 ALA A O 1
ATOM 628 N N . ALA A 1 86 ? -15.980 -0.919 15.147 1.00 70.94 86 ALA A N 1
ATOM 629 C CA . ALA A 1 86 ? -17.363 -0.454 15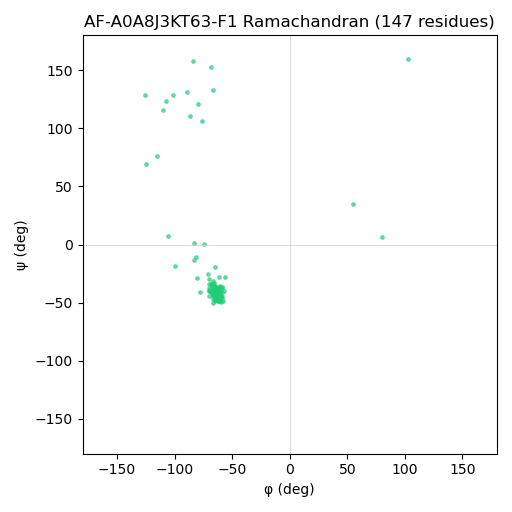.173 1.00 70.94 86 ALA A CA 1
ATOM 630 C C . ALA A 1 86 ? -18.263 -1.415 15.968 1.00 70.94 86 ALA A C 1
ATOM 632 O O . ALA A 1 86 ? -18.952 -0.980 16.887 1.00 70.94 86 ALA A O 1
ATOM 633 N N . GLN A 1 87 ? -18.156 -2.725 15.723 1.00 68.56 87 GLN A N 1
ATOM 634 C CA . GLN A 1 87 ? -18.909 -3.742 16.467 1.00 68.56 87 GLN A CA 1
ATOM 635 C C . GLN A 1 87 ? -18.594 -3.731 17.967 1.00 68.56 87 GLN A C 1
ATOM 637 O O . GLN A 1 87 ? -19.491 -3.890 18.793 1.00 68.56 87 GLN A O 1
ATOM 642 N N . ARG A 1 88 ? -17.329 -3.518 18.355 1.00 73.38 88 ARG A N 1
ATOM 643 C CA . ARG A 1 88 ? -16.947 -3.387 19.773 1.00 73.38 88 ARG A CA 1
ATOM 644 C C . ARG A 1 88 ? -17.530 -2.131 20.414 1.00 73.38 88 ARG A C 1
ATOM 646 O O . ARG A 1 88 ? -17.965 -2.200 21.561 1.00 73.38 88 ARG A O 1
ATOM 653 N N . ALA A 1 89 ? -17.543 -1.008 19.698 1.00 77.06 89 ALA A N 1
ATOM 654 C CA . ALA A 1 89 ? -18.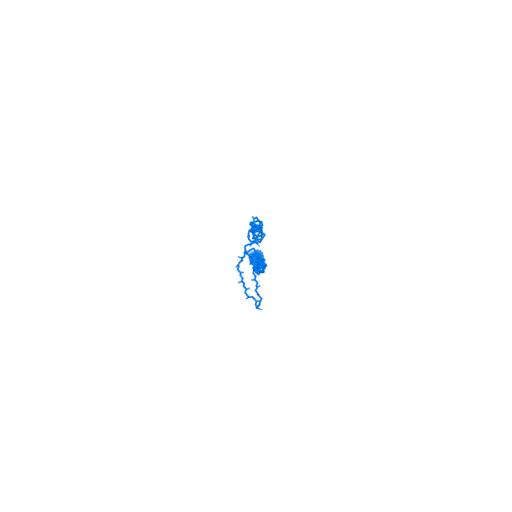147 0.228 20.186 1.00 77.06 89 ALA A CA 1
ATOM 655 C C . ALA A 1 89 ? -19.662 0.068 20.387 1.00 77.06 89 ALA A C 1
ATOM 657 O O . ALA A 1 89 ? -20.188 0.476 21.422 1.00 77.06 89 ALA A O 1
ATOM 658 N N . GLU A 1 90 ? -20.340 -0.598 19.453 1.00 75.56 90 GLU A N 1
ATOM 659 C CA . GLU A 1 90 ? -21.770 -0.893 19.540 1.00 75.56 90 GLU A CA 1
ATOM 660 C C . GLU A 1 90 ? -22.090 -1.840 20.704 1.00 75.56 90 GLU A C 1
ATOM 662 O O . GLU A 1 90 ? -22.978 -1.554 21.504 1.00 75.56 90 GLU A O 1
ATOM 667 N N . ASN A 1 91 ? -21.304 -2.906 20.892 1.00 76.56 91 ASN A N 1
ATOM 668 C CA . ASN A 1 91 ? -21.467 -3.819 22.027 1.00 76.56 91 ASN A CA 1
ATOM 669 C C . ASN A 1 91 ? -21.263 -3.117 23.378 1.00 76.56 91 ASN A C 1
ATOM 671 O O . ASN A 1 91 ? -22.001 -3.367 24.327 1.00 76.56 91 ASN A O 1
ATOM 675 N N . LEU A 1 92 ? -20.274 -2.222 23.477 1.00 81.81 92 LEU A N 1
ATOM 676 C CA . LEU A 1 92 ? -20.050 -1.429 24.688 1.00 81.81 92 LEU A CA 1
ATOM 677 C C . LEU A 1 92 ? -21.201 -0.456 24.954 1.00 81.81 92 LEU A C 1
ATOM 679 O O . LEU A 1 92 ? -21.580 -0.275 26.108 1.00 81.81 92 LEU A O 1
ATOM 683 N N . ALA A 1 93 ? -21.766 0.160 23.915 1.00 82.62 93 ALA A N 1
ATOM 684 C CA . ALA A 1 93 ? -22.940 1.015 24.054 1.00 82.62 93 ALA A CA 1
ATOM 685 C C . ALA A 1 93 ? -24.170 0.212 24.506 1.00 82.62 93 ALA A C 1
ATOM 687 O O . ALA A 1 93 ? -24.911 0.664 25.378 1.00 82.62 93 ALA A O 1
ATOM 688 N N . LEU A 1 94 ? -24.356 -0.994 23.964 1.00 86.06 94 LEU A N 1
ATOM 689 C CA . LEU A 1 94 ? -25.451 -1.886 24.333 1.00 86.06 94 LEU A CA 1
ATOM 690 C C . LEU A 1 94 ? -25.320 -2.379 25.780 1.00 86.06 94 LEU A C 1
ATOM 692 O O . LEU A 1 94 ? -26.297 -2.344 26.522 1.00 86.06 94 LEU A O 1
ATOM 696 N N . LYS A 1 95 ? -24.102 -2.739 26.209 1.00 83.81 95 LYS A N 1
ATOM 697 C CA . LYS A 1 95 ? -23.808 -3.091 27.606 1.00 83.81 95 LYS A CA 1
ATOM 698 C C . LYS A 1 95 ? -24.125 -1.951 28.567 1.00 83.81 95 LYS A C 1
ATOM 700 O O . LYS A 1 95 ? -24.818 -2.180 29.544 1.00 83.81 95 LYS A O 1
ATOM 705 N N . ARG A 1 96 ? -23.711 -0.716 28.257 1.00 85.44 96 ARG A N 1
ATOM 706 C CA . ARG A 1 96 ? -24.034 0.446 29.105 1.00 85.44 96 ARG A CA 1
ATOM 707 C C . ARG A 1 96 ? -25.538 0.651 29.255 1.00 85.44 96 ARG A C 1
ATOM 709 O O . ARG A 1 96 ? -25.999 0.873 30.363 1.00 85.44 96 ARG A O 1
ATOM 716 N N . LYS A 1 97 ? -26.298 0.549 28.159 1.00 85.12 97 LYS A N 1
ATOM 717 C CA . LYS A 1 97 ? -27.765 0.655 28.210 1.00 85.12 97 LYS A CA 1
ATOM 718 C C . LYS A 1 97 ? -28.378 -0.443 29.075 1.00 85.12 97 LYS A C 1
ATOM 720 O O . LYS A 1 97 ? -29.267 -0.159 29.868 1.00 85.12 97 LYS A O 1
ATOM 725 N N . HIS A 1 98 ? -27.894 -1.675 28.932 1.00 89.69 98 HIS A N 1
ATOM 726 C CA . HIS A 1 98 ? -28.347 -2.794 29.748 1.00 89.69 98 HIS A CA 1
ATOM 727 C C . HIS A 1 98 ? -28.054 -2.565 31.236 1.00 89.69 98 HIS A C 1
ATOM 729 O O . HIS A 1 98 ? -28.937 -2.769 32.062 1.00 89.69 98 HIS A O 1
ATOM 735 N N . ASP A 1 99 ? -26.855 -2.088 31.573 1.00 88.12 99 ASP A N 1
ATOM 736 C CA . ASP A 1 99 ? -26.479 -1.790 32.957 1.00 88.12 99 ASP A CA 1
ATOM 737 C C . ASP A 1 99 ? -27.353 -0.674 33.544 1.00 88.12 99 ASP A C 1
ATOM 739 O O . ASP A 1 99 ? -27.838 -0.812 34.663 1.00 88.12 99 ASP A O 1
ATOM 743 N N . THR A 1 100 ? -27.643 0.386 32.781 1.00 89.19 100 THR A N 1
ATOM 744 C CA . THR A 1 100 ? -28.566 1.448 33.216 1.00 89.19 100 THR A CA 1
ATOM 745 C C . THR A 1 100 ? -29.964 0.899 33.502 1.00 89.19 100 THR A C 1
ATOM 747 O O . THR A 1 100 ? -30.495 1.116 34.590 1.00 89.19 100 THR A O 1
ATOM 750 N N . ILE A 1 101 ? -30.531 0.115 32.583 1.00 91.31 101 ILE A N 1
ATOM 751 C CA . ILE A 1 101 ? -31.856 -0.497 32.772 1.00 91.31 101 ILE A CA 1
ATOM 752 C C . ILE A 1 101 ? -31.852 -1.434 33.988 1.00 91.31 101 ILE A C 1
ATOM 754 O O . ILE A 1 101 ? -32.795 -1.434 34.777 1.00 91.31 101 ILE A O 1
ATOM 758 N N . ALA A 1 102 ? -30.781 -2.208 34.181 1.00 90.75 102 ALA A N 1
ATOM 759 C CA . ALA A 1 102 ? -30.641 -3.089 35.334 1.00 90.75 102 ALA A CA 1
ATOM 760 C C . ALA A 1 102 ? -30.599 -2.303 36.655 1.00 90.75 102 ALA A C 1
ATOM 762 O O . ALA A 1 102 ? -31.238 -2.713 37.625 1.00 90.75 102 ALA A O 1
ATOM 763 N N . THR A 1 103 ? -29.900 -1.163 36.691 1.00 90.94 103 THR A N 1
ATOM 764 C CA . THR A 1 103 ? -29.871 -0.290 37.874 1.00 90.94 103 THR A CA 1
ATOM 765 C C . THR A 1 103 ? -31.224 0.355 38.160 1.00 90.94 103 THR A C 1
ATOM 767 O O . THR A 1 103 ? -31.635 0.400 39.317 1.00 90.94 103 THR A O 1
ATOM 770 N N . GLU A 1 104 ? -31.953 0.785 37.128 1.00 90.44 104 GLU A N 1
ATOM 771 C CA . GLU A 1 104 ? -33.296 1.356 37.276 1.00 90.44 104 GLU A CA 1
ATOM 772 C C . GLU A 1 104 ? -34.286 0.318 37.811 1.00 90.44 104 GLU A C 1
ATOM 774 O O . GLU A 1 104 ? -35.016 0.598 38.761 1.00 90.44 104 GLU A O 1
ATOM 779 N N . LEU A 1 105 ? -34.262 -0.909 37.279 1.00 89.81 105 LEU A N 1
ATOM 780 C CA . LEU A 1 105 ? -35.104 -1.998 37.781 1.00 89.81 105 LEU A CA 1
ATOM 781 C C . LEU A 1 105 ? -34.774 -2.370 39.230 1.00 89.81 105 LEU A C 1
ATOM 783 O O . LEU A 1 105 ? -35.676 -2.675 40.009 1.00 89.81 105 LEU A O 1
ATOM 787 N N . ALA A 1 106 ? -33.493 -2.380 39.599 1.00 90.25 106 ALA A N 1
ATOM 788 C CA . ALA A 1 106 ? -33.084 -2.651 40.973 1.00 90.25 106 ALA A CA 1
ATOM 789 C C . ALA A 1 106 ? -33.581 -1.556 41.930 1.00 90.25 106 ALA A C 1
ATOM 791 O O . ALA A 1 106 ? -34.087 -1.873 43.005 1.00 90.25 106 ALA A O 1
ATOM 792 N N . ALA A 1 107 ? -33.499 -0.287 41.519 1.00 90.19 107 ALA A N 1
ATOM 793 C CA . ALA A 1 107 ? -34.010 0.841 42.290 1.00 90.19 107 ALA A CA 1
ATOM 794 C C . ALA A 1 107 ? -35.539 0.792 42.446 1.00 90.19 107 ALA A C 1
ATOM 796 O O . ALA A 1 107 ? -36.042 1.008 43.546 1.00 90.19 107 ALA A O 1
ATOM 797 N N . GLN A 1 108 ? -36.275 0.447 41.383 1.00 91.38 108 GLN A N 1
ATOM 798 C CA . GLN A 1 108 ? -37.732 0.276 41.439 1.00 91.38 108 GLN A CA 1
ATOM 799 C C . GLN A 1 108 ? -38.132 -0.837 42.408 1.00 91.38 108 GLN A C 1
ATOM 801 O O . GLN A 1 108 ? -38.946 -0.607 43.295 1.00 91.38 108 GLN A O 1
ATOM 806 N N . ARG A 1 109 ? -37.499 -2.012 42.317 1.00 90.44 109 ARG A N 1
ATOM 807 C CA . ARG A 1 109 ? -37.776 -3.123 43.242 1.00 90.44 109 ARG A CA 1
ATOM 808 C C . ARG A 1 109 ? -37.453 -2.780 44.692 1.00 90.44 109 ARG A C 1
ATOM 810 O O . ARG A 1 109 ? -38.176 -3.197 45.589 1.00 90.44 109 ARG A O 1
ATOM 817 N N . ALA A 1 110 ? -36.376 -2.033 44.930 1.00 89.88 110 ALA A N 1
ATOM 818 C CA . ALA A 1 110 ? -36.033 -1.572 46.271 1.00 89.88 110 ALA A CA 1
ATOM 819 C C . ALA A 1 110 ? -37.073 -0.576 46.814 1.00 89.88 110 ALA A C 1
ATOM 821 O O . ALA A 1 110 ? -37.432 -0.650 47.986 1.00 89.88 110 ALA A O 1
ATOM 822 N N . ALA A 1 111 ? -37.589 0.316 45.964 1.00 89.56 111 ALA A N 1
ATOM 823 C CA . ALA A 1 111 ? -38.654 1.245 46.328 1.00 89.56 111 ALA A CA 1
ATOM 824 C C . ALA A 1 111 ? -39.980 0.521 46.622 1.00 89.56 111 ALA A C 1
ATOM 826 O O . ALA A 1 111 ? -40.628 0.827 47.618 1.00 89.56 111 ALA A O 1
ATOM 827 N N . GLU A 1 112 ? -40.357 -0.465 45.803 1.00 89.56 112 GLU A N 1
ATOM 828 C CA . GLU A 1 112 ? -41.545 -1.301 46.024 1.00 89.56 112 GLU A CA 1
ATOM 829 C C . GLU A 1 112 ? -41.442 -2.114 47.320 1.00 89.56 112 GLU A C 1
ATOM 831 O O . GLU A 1 112 ? -42.396 -2.165 48.094 1.00 89.56 112 GLU A O 1
ATOM 836 N N . ALA A 1 113 ? -40.275 -2.705 47.596 1.00 87.75 113 ALA A N 1
ATOM 837 C CA . ALA A 1 113 ? -40.031 -3.421 48.845 1.00 87.75 113 ALA A CA 1
ATOM 838 C C . ALA A 1 113 ? -40.136 -2.487 50.062 1.00 87.75 113 ALA A C 1
ATOM 840 O O . ALA A 1 113 ? -40.827 -2.812 51.024 1.00 87.75 113 ALA A O 1
ATOM 841 N N . GLY A 1 114 ? -39.526 -1.299 49.990 1.00 87.06 114 GLY A N 1
ATOM 842 C CA . GLY A 1 114 ? -39.612 -0.300 51.056 1.00 87.06 114 GLY A CA 1
ATOM 843 C C . GLY A 1 114 ? -41.037 0.209 51.298 1.00 87.06 114 GLY A C 1
ATOM 844 O O . GLY A 1 114 ? -41.424 0.418 52.445 1.00 87.06 114 GLY A O 1
ATOM 845 N N . ALA A 1 115 ? -41.841 0.366 50.242 1.00 86.62 115 ALA A N 1
ATOM 846 C CA . ALA A 1 115 ? -43.251 0.732 50.367 1.00 86.62 115 ALA A CA 1
ATOM 847 C C . ALA A 1 115 ? -44.066 -0.368 51.065 1.00 86.62 115 ALA A C 1
ATOM 849 O O . ALA A 1 115 ? -44.831 -0.072 51.981 1.00 86.62 115 ALA A O 1
ATOM 850 N N . ALA A 1 116 ? -43.850 -1.634 50.696 1.00 87.50 116 ALA A N 1
ATOM 851 C CA . ALA A 1 116 ? -44.510 -2.768 51.339 1.00 87.50 116 ALA A CA 1
ATOM 852 C C . ALA A 1 116 ? -44.128 -2.907 52.824 1.00 87.50 116 ALA A C 1
ATOM 854 O O . ALA A 1 116 ? -44.972 -3.244 53.654 1.00 87.50 116 ALA A O 1
ATOM 855 N N . ASP A 1 117 ? -42.872 -2.633 53.180 1.00 87.94 117 ASP A N 1
ATOM 856 C CA . ASP A 1 117 ? -42.423 -2.664 54.574 1.00 87.94 117 ASP A CA 1
ATOM 857 C C . ASP A 1 117 ? -43.019 -1.510 55.396 1.00 87.94 117 ASP A C 1
ATOM 859 O O . ASP A 1 117 ? -43.464 -1.730 56.524 1.00 87.94 117 ASP A O 1
ATOM 863 N N . ALA A 1 118 ? -43.132 -0.311 54.816 1.00 85.00 118 ALA A N 1
ATOM 864 C CA . ALA A 1 118 ? -43.799 0.822 55.457 1.00 85.00 118 ALA A CA 1
ATOM 865 C C . ALA A 1 118 ? -45.299 0.564 55.690 1.00 85.00 118 ALA A C 1
ATOM 867 O O . ALA A 1 118 ? -45.830 0.903 56.749 1.00 85.00 118 ALA A O 1
ATOM 868 N N . GLU A 1 119 ? -45.993 -0.068 54.739 1.00 86.50 119 GLU A N 1
ATOM 869 C CA . GLU A 1 119 ? -47.398 -0.459 54.907 1.00 86.50 119 GLU A CA 1
ATOM 870 C C . GLU A 1 119 ? -47.582 -1.455 56.060 1.00 86.50 119 GLU A C 1
ATOM 872 O O . GLU A 1 119 ? -48.476 -1.272 56.891 1.00 86.50 119 GLU A O 1
ATOM 877 N N . ARG A 1 120 ? -46.695 -2.453 56.175 1.00 85.44 120 ARG A N 1
ATOM 878 C CA . ARG A 1 120 ? -46.702 -3.416 57.292 1.00 85.44 120 ARG A CA 1
ATOM 879 C C . ARG A 1 120 ? -46.468 -2.741 58.639 1.00 85.44 120 ARG A C 1
ATOM 881 O O . ARG A 1 120 ? -47.112 -3.105 59.621 1.00 85.44 120 ARG A O 1
ATOM 888 N N . GLU A 1 121 ? -45.567 -1.764 58.703 1.00 88.38 121 GLU A N 1
ATOM 889 C CA . GLU A 1 121 ? -45.295 -1.013 59.932 1.00 88.38 121 GLU A CA 1
ATOM 890 C C . GLU A 1 121 ? -46.514 -0.185 60.365 1.00 88.38 121 GLU A C 1
ATOM 892 O O . GLU A 1 121 ? -46.898 -0.195 61.537 1.00 88.38 121 GLU A O 1
ATOM 897 N N . VAL A 1 122 ? -47.186 0.471 59.414 1.00 88.69 122 VAL A N 1
ATOM 898 C CA . VAL A 1 122 ? -48.421 1.226 59.674 1.00 88.69 122 VAL A CA 1
ATOM 899 C C . VAL A 1 122 ? -49.550 0.306 60.139 1.00 88.69 122 VAL A C 1
ATOM 901 O O . VAL A 1 122 ? -50.289 0.660 61.062 1.00 88.69 122 VAL A O 1
ATOM 904 N N . GLU A 1 123 ? -49.699 -0.869 59.531 1.00 88.38 123 GLU A N 1
ATOM 905 C CA . GLU A 1 123 ? -50.701 -1.858 59.933 1.00 88.38 123 GLU A CA 1
ATOM 906 C C . GLU A 1 123 ? -50.425 -2.401 61.343 1.00 88.38 123 GLU A C 1
ATOM 908 O O . GLU A 1 123 ? -51.330 -2.425 62.181 1.00 88.38 123 GLU A O 1
ATOM 913 N N . ALA A 1 124 ? -49.167 -2.723 61.656 1.00 85.12 124 ALA A N 1
ATOM 914 C CA . ALA A 1 124 ? -48.753 -3.145 62.992 1.00 85.12 124 ALA A CA 1
ATOM 915 C C . ALA A 1 124 ? -49.009 -2.055 64.049 1.00 85.12 124 ALA A C 1
ATOM 917 O O . ALA A 1 124 ? -49.508 -2.347 65.138 1.00 85.12 124 ALA A O 1
ATOM 918 N N . ALA A 1 125 ? -48.733 -0.788 63.724 1.00 86.50 125 ALA A N 1
ATOM 919 C CA . ALA A 1 125 ? -48.999 0.343 64.610 1.00 86.50 125 ALA A CA 1
ATOM 920 C C . ALA A 1 125 ? -50.503 0.549 64.863 1.00 86.50 125 ALA A C 1
ATOM 922 O O . ALA A 1 125 ? -50.910 0.835 65.993 1.00 86.50 125 ALA A O 1
ATOM 923 N N . ARG A 1 126 ? -51.349 0.371 63.838 1.00 86.00 126 ARG A N 1
ATOM 924 C CA . ARG A 1 126 ? -52.815 0.412 63.988 1.00 86.00 126 ARG A CA 1
ATOM 925 C C . ARG A 1 126 ? -53.316 -0.728 64.868 1.00 86.00 126 ARG A C 1
ATOM 927 O O . ARG A 1 126 ? -54.031 -0.458 65.828 1.00 86.00 126 ARG A O 1
ATOM 934 N N . ALA A 1 127 ? -52.872 -1.958 64.614 1.00 87.12 127 ALA A N 1
ATOM 935 C CA . ALA A 1 127 ? -53.241 -3.120 65.420 1.00 87.12 127 ALA A CA 1
ATOM 936 C C . ALA A 1 127 ? -52.843 -2.952 66.899 1.00 87.12 127 ALA A C 1
ATOM 938 O O . ALA A 1 127 ? -53.630 -3.260 67.793 1.00 87.12 127 ALA A O 1
ATOM 939 N N . ALA A 1 128 ? -51.656 -2.402 67.174 1.00 86.81 128 ALA A N 1
ATOM 940 C CA . ALA A 1 128 ? -51.201 -2.123 68.536 1.00 86.81 128 ALA A CA 1
ATOM 941 C C . ALA A 1 128 ? -52.064 -1.065 69.245 1.00 86.81 128 ALA A C 1
ATOM 943 O O . ALA A 1 128 ? -52.390 -1.210 70.425 1.00 86.81 128 ALA A O 1
ATOM 944 N N . ARG A 1 129 ? -52.462 -0.005 68.531 1.00 85.81 129 ARG A N 1
ATOM 945 C CA . ARG A 1 129 ? -53.356 1.031 69.063 1.00 85.81 129 ARG A CA 1
ATOM 946 C C . ARG A 1 129 ? -54.739 0.465 69.376 1.00 85.81 129 ARG A C 1
ATOM 948 O O . ARG A 1 129 ? -55.280 0.749 70.440 1.00 85.81 129 ARG A O 1
ATOM 955 N N . ASP A 1 130 ? -55.289 -0.337 68.475 1.00 88.19 130 ASP A N 1
ATOM 956 C CA . ASP A 1 130 ? -56.620 -0.918 68.638 1.00 88.19 130 ASP A CA 1
ATOM 957 C C . ASP A 1 130 ? -56.631 -1.937 69.799 1.00 88.19 130 ASP A C 1
ATOM 959 O O . ASP A 1 130 ? -57.560 -1.952 70.605 1.00 88.19 130 ASP A O 1
ATOM 963 N N . ALA A 1 131 ? -55.544 -2.698 69.985 1.00 84.50 131 ALA A N 1
ATOM 964 C CA . ALA A 1 131 ? -55.353 -3.564 71.151 1.00 84.50 131 ALA A CA 1
ATOM 965 C C . ALA A 1 131 ? -55.260 -2.782 72.475 1.00 84.50 131 ALA A C 1
ATOM 967 O O . ALA A 1 131 ? -55.766 -3.240 73.501 1.00 84.50 131 ALA A O 1
ATOM 968 N N . LYS A 1 132 ? -54.633 -1.598 72.463 1.00 84.56 132 LYS A N 1
ATOM 969 C CA . LYS A 1 132 ? -54.573 -0.716 73.635 1.00 84.56 132 LYS A CA 1
ATOM 970 C C . LYS A 1 132 ? -55.958 -0.173 73.999 1.00 84.56 132 LYS A C 1
ATOM 972 O O . LYS A 1 132 ? -56.357 -0.283 75.148 1.00 84.56 132 LYS A O 1
ATOM 977 N N . LEU A 1 133 ? -56.713 0.320 73.017 1.00 85.12 133 LEU A N 1
ATOM 978 C CA . LEU A 1 133 ? -58.095 0.784 73.207 1.00 85.12 133 LEU A CA 1
ATOM 979 C C . LEU A 1 133 ? -59.005 -0.309 73.785 1.00 85.12 133 LEU A C 1
ATOM 981 O O . LEU A 1 133 ? -59.823 -0.027 74.656 1.00 85.12 133 LEU A O 1
ATOM 985 N N . ALA A 1 134 ? -58.847 -1.557 73.334 1.00 80.88 134 ALA A N 1
ATOM 986 C CA . ALA A 1 134 ? -59.600 -2.688 73.870 1.00 80.88 134 ALA A CA 1
ATOM 987 C C . ALA A 1 134 ? -59.248 -2.995 75.338 1.00 80.88 134 ALA A C 1
ATOM 989 O O . ALA A 1 134 ? -60.137 -3.337 76.115 1.00 80.88 134 ALA A O 1
ATOM 990 N N . ARG A 1 135 ? -57.973 -2.855 75.731 1.00 80.81 135 ARG A N 1
ATOM 991 C CA . ARG A 1 135 ? -57.562 -2.974 77.140 1.00 80.81 135 ARG A CA 1
ATOM 992 C C . ARG A 1 135 ? -58.122 -1.847 77.994 1.00 80.81 135 ARG A C 1
ATOM 994 O O . ARG A 1 135 ? -58.751 -2.137 79.003 1.00 80.81 135 ARG A O 1
ATOM 1001 N N . ASP A 1 136 ? -57.942 -0.604 77.563 1.00 79.94 136 ASP A N 1
ATOM 1002 C CA . ASP A 1 136 ? -58.393 0.575 78.306 1.00 79.94 136 ASP A CA 1
ATOM 1003 C C . ASP A 1 136 ? -59.930 0.548 78.487 1.00 79.94 136 ASP A C 1
ATOM 1005 O O . ASP A 1 136 ? -60.449 0.891 79.547 1.00 79.94 136 ASP A O 1
ATOM 1009 N N . GLY A 1 137 ? -60.673 0.062 77.483 1.00 73.00 137 GLY A N 1
ATOM 1010 C CA . GLY A 1 137 ? -62.122 -0.149 77.573 1.00 73.00 137 GLY A CA 1
ATOM 1011 C C . GLY A 1 137 ? -62.531 -1.278 78.527 1.00 73.00 137 GLY A C 1
ATOM 1012 O O . GLY A 1 137 ? -63.494 -1.125 79.274 1.00 73.00 137 GLY A O 1
ATOM 1013 N N . ALA A 1 138 ? -61.791 -2.390 78.549 1.00 71.69 138 ALA A N 1
ATOM 1014 C CA . ALA A 1 138 ? -62.041 -3.491 79.483 1.00 71.69 138 ALA A CA 1
ATOM 1015 C C . ALA A 1 138 ? -61.732 -3.103 80.940 1.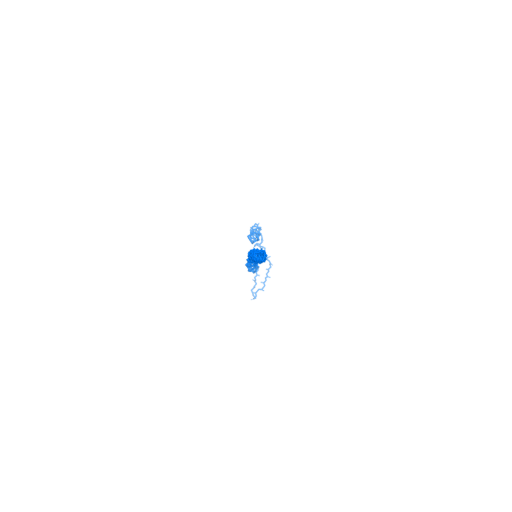00 71.69 138 ALA A C 1
ATOM 1017 O O . ALA A 1 138 ? -62.417 -3.553 81.857 1.00 71.69 138 ALA A O 1
ATOM 1018 N N . GLU A 1 139 ? -60.722 -2.256 81.154 1.00 69.56 139 GLU A N 1
ATOM 1019 C CA . GLU A 1 139 ? -60.401 -1.687 82.466 1.00 69.56 139 GLU A CA 1
ATOM 1020 C C . GLU A 1 139 ? -61.502 -0.725 82.940 1.00 69.56 139 GLU A C 1
ATOM 1022 O O . GLU A 1 139 ? -61.923 -0.812 84.092 1.00 69.56 139 GLU A O 1
ATOM 1027 N N . ALA A 1 140 ? -62.054 0.105 82.048 1.00 64.94 140 ALA A N 1
ATOM 1028 C CA . ALA A 1 140 ? -63.178 0.989 82.366 1.00 64.94 140 ALA A CA 1
ATOM 1029 C C . ALA A 1 140 ? -64.472 0.223 82.714 1.00 64.94 140 ALA A C 1
ATOM 1031 O O . ALA A 1 140 ? -65.139 0.556 83.694 1.00 64.94 140 ALA A O 1
ATOM 1032 N N . GLU A 1 141 ? -64.811 -0.839 81.970 1.00 65.44 141 GLU A N 1
ATOM 1033 C CA . GLU A 1 141 ? -65.960 -1.703 82.294 1.00 65.44 141 GLU A CA 1
ATOM 1034 C C . GLU A 1 141 ? -65.770 -2.472 83.612 1.00 65.44 141 GLU A C 1
ATOM 1036 O O . GLU A 1 141 ? -66.742 -2.743 84.324 1.00 65.44 141 GLU A O 1
ATOM 1041 N N . ALA A 1 142 ? -64.534 -2.853 83.952 1.00 63.72 142 ALA A N 1
ATOM 1042 C CA . ALA A 1 142 ? -64.232 -3.515 85.218 1.00 63.72 142 ALA A CA 1
ATOM 1043 C C . ALA A 1 142 ? -64.425 -2.565 86.411 1.00 63.72 142 ALA A C 1
ATOM 1045 O O . ALA A 1 142 ? -65.001 -2.976 87.421 1.00 63.72 142 ALA A O 1
ATOM 1046 N N . ASP A 1 143 ? -64.017 -1.302 86.272 1.00 64.06 143 ASP A N 1
ATOM 1047 C CA . ASP A 1 143 ? -64.199 -0.265 87.294 1.00 64.06 143 ASP A CA 1
ATOM 1048 C C . ASP A 1 143 ? -65.685 0.095 87.486 1.00 64.06 143 ASP A C 1
ATOM 1050 O O . ASP A 1 143 ? -66.173 0.206 88.614 1.00 64.06 143 ASP A O 1
ATOM 1054 N N . GLU A 1 144 ? -66.460 0.169 86.400 1.00 62.06 144 GLU A N 1
ATOM 1055 C CA . GLU A 1 144 ? -67.905 0.436 86.456 1.00 62.06 144 GLU A CA 1
ATOM 1056 C C . GLU A 1 144 ? -68.689 -0.708 87.134 1.00 62.06 144 GLU A C 1
ATOM 1058 O O . GLU A 1 144 ? -69.626 -0.480 87.910 1.00 62.06 144 GLU A O 1
ATOM 1063 N N . ARG A 1 145 ? -68.259 -1.960 86.927 1.00 59.09 145 ARG A N 1
ATOM 1064 C CA . ARG A 1 145 ? -68.812 -3.146 87.610 1.00 59.09 145 ARG A CA 1
ATOM 1065 C C . ARG A 1 145 ? -68.441 -3.229 89.090 1.00 59.09 145 ARG A C 1
ATOM 1067 O O . ARG A 1 145 ? -69.168 -3.865 89.854 1.00 59.09 145 ARG A O 1
ATOM 1074 N N . LEU A 1 146 ? -67.332 -2.616 89.500 1.00 60.75 146 LEU A N 1
ATOM 1075 C CA . LEU A 1 146 ? -66.926 -2.509 90.903 1.00 60.75 146 LEU A CA 1
ATOM 1076 C C . LEU A 1 146 ? -67.656 -1.376 91.636 1.00 60.75 146 LEU A C 1
ATOM 1078 O O . LEU A 1 146 ? -67.907 -1.508 92.829 1.00 60.75 146 LEU A O 1
ATOM 1082 N N . SER A 1 147 ? -68.057 -0.311 90.936 1.00 57.47 147 SER A N 1
ATOM 1083 C CA . SER A 1 147 ? -68.790 0.825 91.519 1.00 57.47 147 SER A CA 1
ATOM 1084 C C . SER A 1 147 ? -70.302 0.594 91.695 1.00 57.47 147 SER A C 1
ATOM 1086 O O . SER A 1 147 ? -70.970 1.417 92.320 1.00 57.47 147 SER A O 1
ATOM 1088 N N . THR A 1 148 ? -70.868 -0.479 91.135 1.00 58.72 148 THR A N 1
ATOM 1089 C CA . THR A 1 148 ? -72.320 -0.765 91.145 1.00 58.72 148 THR A CA 1
ATOM 1090 C C . THR A 1 148 ? -72.743 -1.884 92.114 1.00 58.72 148 THR A C 1
ATOM 1092 O O . THR A 1 148 ? -73.912 -2.276 92.121 1.00 58.72 148 THR A O 1
ATOM 1095 N N . ARG A 1 149 ? -71.826 -2.384 92.954 1.00 48.72 149 ARG A N 1
ATOM 1096 C CA . ARG A 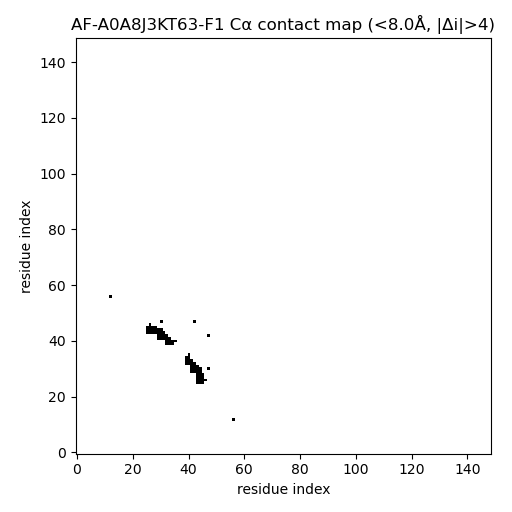1 149 ? -72.086 -3.331 94.057 1.00 48.72 149 ARG A CA 1
ATOM 1097 C C . ARG A 1 149 ? -71.912 -2.666 95.415 1.00 48.72 149 ARG A C 1
ATOM 1099 O O . ARG A 1 149 ? -72.668 -3.063 96.327 1.00 48.72 149 ARG A O 1
#

pLDDT: mean 77.68, std 10.65, range [48.72, 91.38]

Mean predicted aligned error: 17.37 Å

Radius of gyration: 50.56 Å; Cα contacts (8 Å, |Δi|>4): 37; chains: 1; bounding box: 102×31×132 Å

Sequence (149 aa):
MMLLGLLLVLGLAGLALVAFMDNDGLFTTSAGAVELFGYTFSPTVGEVFLIGTAAGALFLVGLFMLFSGAGRRARRRMAARRELAAQRAENLALKRKHDTIATELAAQRAAEAGAADAEREVEAARAARDAKLARDGAEAEADERLSTR

Organism: NCBI:txid310354

Foldseek 3Di:
DLVVVVVVLVVVLVVVVVVLVVCPVQQVAWPDWDQDPNDTDTGGNSRVVVVVSVVVSVVVVVVSVVVVVVVVVVVVVVVVVVVVVVVVVVVVVVVVVVVVVVVVVVVVVVVVVVVVVVVVVVVVVVVVVVVVVVVVVVVVVVVVVVVVD

Secondary structure (DSSP, 8-state):
-HHHHHHHHHHHHHHHHHHHHT-THHHHSB---EEETTEEE--BHHHHHHHHHHHHHHHHHHHHHHHHHHHHHHHHHHHHHHHHHHHHHHHHHHHHHHHHHHHHHHHHHHHHHHHHHHHHHHHHHHHHHHHHHHHHHHHHHHHHHHHT-

Solvent-accessible surface area (backbone atoms only — not comparable to full-atom values): 8140 Å² total; per-residue (Å²): 108,68,68,59,53,50,51,49,51,51,50,53,52,49,52,54,50,51,63,50,68,77,38,68,66,35,64,75,35,72,63,52,77,44,74,56,96,87,41,82,44,68,50,24,42,35,56,56,49,50,53,51,52,52,51,51,50,52,50,52,52,53,50,48,52,57,57,47,58,54,51,58,51,49,53,53,51,52,50,54,51,51,51,55,51,49,52,51,53,51,50,51,54,51,50,51,53,49,53,51,53,52,50,52,53,51,52,50,54,51,52,54,50,51,51,55,52,52,52,50,52,52,50,51,53,49,52,52,51,54,53,47,52,54,49,58,49,52,53,51,54,51,52,54,60,63,74,74,114